Protein AF-A0A162RCT7-F1 (afdb_monomer)

Se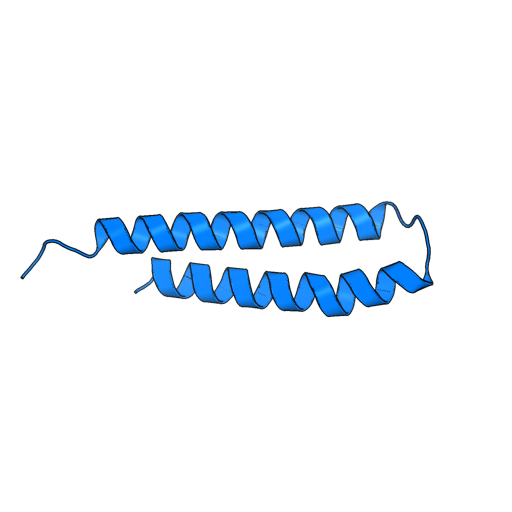condary structure (DSSP, 8-state):
--SSHHHHHHHHHHHHHHHHHHHHHHHHHHHT-S-HHHHHHIIIIIHHHHHHHHHHHHHHHH-

Mean predicted aligned error: 8.16 Å

Sequence (63 aa):
MKTNTAKRQFAGFLLMGIGAFIGFISCVLSLLNPIPELYNLILYGLTSVAIVVALIGLYLVLE

Radius of gyration: 14.9 Å; Cα contacts (8 Å, |Δi|>4): 62; chains: 1; bounding box: 37×11×44 Å

Foldseek 3Di:
DDPDLVVQLVVLVVQLVVLVVQLVVLVVVLVVCPDPVVNCCSVVPSNVVSVVSNVSSVVSNVD

pLDDT: mean 74.04, std 9.66, range [42.09, 86.62]

Structure (mmCIF, N/CA/C/O backbone):
data_AF-A0A162RCT7-F1
#
_entry.id   AF-A0A162RCT7-F1
#
loop_
_atom_site.group_PDB
_atom_site.id
_atom_site.type_symbol
_atom_site.label_atom_id
_atom_site.label_alt_id
_atom_site.label_comp_id
_atom_site.label_asym_id
_atom_site.label_entity_id
_atom_site.label_seq_id
_atom_site.pdbx_PDB_ins_code
_atom_site.Cartn_x
_atom_site.Cartn_y
_atom_site.Cartn_z
_atom_site.occupancy
_atom_site.B_iso_or_equiv
_atom_site.auth_seq_id
_atom_site.auth_comp_id
_atom_site.auth_asym_id
_atom_site.auth_atom_id
_atom_site.pdbx_PDB_model_num
ATOM 1 N N . MET A 1 1 ? -24.026 2.104 23.464 1.00 42.09 1 MET A N 1
ATOM 2 C CA . MET A 1 1 ? -23.136 1.024 22.984 1.00 42.09 1 MET A CA 1
ATOM 3 C C . MET A 1 1 ? -21.947 1.687 22.286 1.00 42.09 1 MET A C 1
ATOM 5 O O . MET A 1 1 ? -22.091 2.117 21.155 1.00 42.09 1 MET A O 1
ATOM 9 N N . LYS A 1 2 ? -20.845 1.956 23.002 1.00 50.56 2 LYS A N 1
ATOM 10 C CA . LYS A 1 2 ? -19.788 2.895 22.561 1.00 50.56 2 LYS A CA 1
ATOM 11 C C . LYS A 1 2 ? -18.398 2.358 22.913 1.00 50.56 2 LYS A C 1
ATOM 13 O O . LYS A 1 2 ? -17.730 2.937 23.752 1.00 50.56 2 LYS A O 1
ATOM 18 N N . THR A 1 3 ? -17.983 1.229 22.338 1.00 47.06 3 THR A N 1
ATOM 19 C CA . THR A 1 3 ? -16.681 0.611 22.674 1.00 47.06 3 THR A CA 1
ATOM 20 C C . THR A 1 3 ? -16.170 -0.368 21.604 1.00 47.06 3 THR A C 1
ATOM 22 O O . THR A 1 3 ? -15.759 -1.460 21.956 1.00 47.06 3 THR A O 1
ATOM 25 N N . ASN A 1 4 ? -16.176 -0.046 20.301 1.00 56.00 4 ASN A N 1
ATOM 26 C CA . ASN A 1 4 ? -15.459 -0.881 19.301 1.00 56.00 4 ASN A CA 1
ATOM 27 C C . ASN A 1 4 ? -14.982 -0.154 18.025 1.00 56.00 4 ASN A C 1
ATOM 29 O O . ASN A 1 4 ? -14.287 -0.758 17.214 1.00 56.00 4 ASN A O 1
ATOM 33 N N . THR A 1 5 ? -15.290 1.131 17.837 1.00 59.16 5 THR A N 1
ATOM 34 C CA . THR A 1 5 ? -14.951 1.854 16.596 1.00 59.16 5 THR A CA 1
ATOM 35 C C . THR A 1 5 ? -13.465 2.210 16.499 1.00 59.16 5 THR A C 1
ATOM 37 O O . THR A 1 5 ? -12.871 2.056 15.443 1.00 59.16 5 THR A O 1
ATOM 40 N N . ALA A 1 6 ? -12.806 2.555 17.615 1.00 64.00 6 ALA A N 1
ATOM 41 C CA . ALA A 1 6 ? -11.394 2.968 17.613 1.00 64.00 6 ALA A CA 1
ATOM 42 C C . ALA A 1 6 ? -10.429 1.878 17.104 1.00 64.00 6 ALA A C 1
ATOM 44 O O . ALA A 1 6 ? -9.470 2.174 16.397 1.00 64.00 6 ALA A O 1
ATOM 45 N N . LYS A 1 7 ? -10.700 0.603 17.419 1.00 66.25 7 LYS A N 1
ATOM 46 C CA . LYS A 1 7 ? -9.900 -0.528 16.916 1.00 66.25 7 LYS A CA 1
ATOM 47 C C . LYS A 1 7 ? -10.095 -0.738 15.411 1.00 66.25 7 LYS A C 1
ATOM 49 O O . LYS A 1 7 ? -9.150 -1.111 14.725 1.00 66.25 7 LYS A O 1
ATOM 54 N N . ARG A 1 8 ? -11.306 -0.478 14.903 1.00 68.56 8 ARG A N 1
ATOM 55 C CA . ARG A 1 8 ? -11.647 -0.596 13.476 1.00 68.56 8 ARG A CA 1
ATOM 56 C C . ARG A 1 8 ? -11.067 0.564 12.669 1.00 68.56 8 ARG A C 1
ATOM 58 O O . ARG A 1 8 ? -10.421 0.304 11.665 1.00 68.56 8 ARG A O 1
ATOM 65 N N . GLN A 1 9 ? -11.144 1.791 13.183 1.00 70.75 9 GLN A N 1
ATOM 66 C CA . GLN A 1 9 ? -10.463 2.953 12.604 1.00 70.75 9 GLN A CA 1
ATOM 67 C C . GLN A 1 9 ? -8.947 2.747 12.507 1.00 70.75 9 GLN A C 1
ATOM 69 O O . GLN A 1 9 ? -8.351 3.078 11.489 1.00 70.75 9 GLN A O 1
ATOM 74 N N . PHE A 1 10 ? -8.313 2.167 13.534 1.00 77.88 10 PHE A N 1
ATOM 75 C CA . PHE A 1 10 ? -6.872 1.892 13.499 1.00 77.88 10 PHE A CA 1
ATOM 76 C C . PHE A 1 10 ? -6.514 0.809 12.471 1.00 77.88 10 PHE A C 1
ATOM 78 O O . PHE A 1 10 ? -5.517 0.933 11.762 1.00 77.88 10 PHE A O 1
ATOM 85 N N . ALA A 1 11 ? -7.351 -0.228 12.343 1.00 76.88 11 ALA A N 1
ATOM 86 C CA . ALA A 1 11 ? -7.201 -1.243 11.302 1.00 76.88 11 ALA A CA 1
ATOM 87 C C . ALA A 1 11 ? -7.382 -0.648 9.895 1.00 76.88 11 ALA A C 1
ATOM 89 O O . ALA A 1 11 ? -6.574 -0.930 9.013 1.00 76.88 11 ALA A O 1
ATOM 90 N N . GLY A 1 12 ? -8.379 0.221 9.702 1.00 76.06 12 GLY A N 1
ATOM 91 C CA . GLY A 1 12 ? -8.591 0.965 8.461 1.00 76.06 12 GLY A CA 1
ATOM 92 C C . GLY A 1 12 ? -7.413 1.873 8.115 1.00 76.06 12 GLY A C 1
ATOM 93 O O . GLY A 1 12 ? -6.963 1.884 6.974 1.00 76.06 12 GLY A O 1
ATOM 94 N N . PHE A 1 13 ? -6.846 2.563 9.108 1.00 80.50 13 PHE A N 1
ATOM 95 C CA . PHE A 1 13 ? -5.692 3.444 8.923 1.00 80.50 13 PHE A CA 1
ATOM 96 C C . PHE A 1 13 ? -4.440 2.663 8.509 1.00 80.50 13 PHE A C 1
ATOM 98 O O . PHE A 1 13 ? -3.708 3.089 7.617 1.00 80.50 13 PHE A O 1
ATOM 105 N N . LEU A 1 14 ? -4.221 1.484 9.103 1.00 83.38 14 LEU A N 1
ATOM 106 C CA . LEU A 1 14 ? -3.133 0.587 8.714 1.00 83.38 14 LEU A CA 1
ATOM 107 C C . LEU A 1 14 ? -3.307 0.098 7.267 1.00 83.38 14 LEU A C 1
ATOM 109 O O . LEU A 1 14 ? -2.359 0.113 6.487 1.00 83.38 14 LEU A O 1
ATOM 113 N N . LEU A 1 15 ? -4.528 -0.295 6.897 1.00 79.75 15 LEU A N 1
ATOM 114 C CA . LEU A 1 15 ? -4.864 -0.810 5.566 1.00 79.75 15 LEU A CA 1
ATOM 115 C C . LEU A 1 15 ? -4.746 0.287 4.494 1.00 79.75 15 LEU A C 1
ATOM 117 O O . LEU A 1 15 ? -4.184 0.055 3.424 1.00 79.75 15 LEU A O 1
ATOM 121 N N . MET A 1 16 ? -5.179 1.505 4.822 1.00 83.00 16 MET A N 1
ATOM 122 C CA . MET A 1 16 ? -5.008 2.696 3.992 1.00 83.00 16 MET A CA 1
ATOM 123 C C . MET A 1 16 ? -3.525 3.056 3.825 1.00 83.00 16 MET A C 1
ATOM 125 O O . MET A 1 16 ? -3.088 3.341 2.712 1.00 83.00 16 MET A O 1
ATOM 129 N N . GLY A 1 17 ? -2.734 2.982 4.902 1.00 84.94 17 GLY A N 1
ATOM 130 C CA . GLY A 1 17 ? -1.288 3.203 4.863 1.00 84.94 17 GLY A CA 1
ATOM 131 C C . GLY A 1 17 ? -0.562 2.191 3.976 1.00 84.94 17 GLY A C 1
ATOM 132 O O . GLY A 1 17 ? 0.267 2.582 3.158 1.00 84.94 17 GLY A O 1
ATOM 133 N N . ILE A 1 18 ? -0.917 0.907 4.069 1.00 85.94 18 ILE A N 1
ATOM 134 C CA . ILE A 1 18 ? -0.358 -0.153 3.216 1.00 85.94 18 ILE A CA 1
ATOM 135 C C . ILE A 1 18 ? -0.746 0.071 1.746 1.00 85.94 18 ILE A C 1
ATOM 137 O O . ILE A 1 18 ? 0.120 0.004 0.874 1.00 85.94 18 ILE A O 1
ATOM 141 N N . GLY A 1 19 ? -2.013 0.396 1.462 1.00 81.50 19 GLY A N 1
ATOM 142 C CA . GLY A 1 19 ? -2.479 0.712 0.107 1.00 81.50 19 GLY A CA 1
ATOM 143 C C . GLY A 1 19 ? -1.759 1.922 -0.500 1.00 81.50 19 GLY A C 1
ATOM 144 O O . GLY A 1 19 ? -1.294 1.863 -1.638 1.00 81.50 19 GLY A O 1
ATOM 145 N N . ALA A 1 20 ? -1.582 2.987 0.287 1.00 81.25 20 ALA A N 1
ATOM 146 C CA . ALA A 1 20 ? -0.846 4.179 -0.124 1.00 81.25 20 ALA A CA 1
ATOM 147 C C . ALA A 1 20 ? 0.645 3.888 -0.365 1.00 81.25 20 ALA A C 1
ATOM 149 O O . ALA A 1 20 ? 1.213 4.379 -1.339 1.00 81.25 20 ALA A O 1
ATOM 150 N N . PHE A 1 21 ? 1.273 3.057 0.471 1.00 86.62 21 PHE A N 1
ATOM 15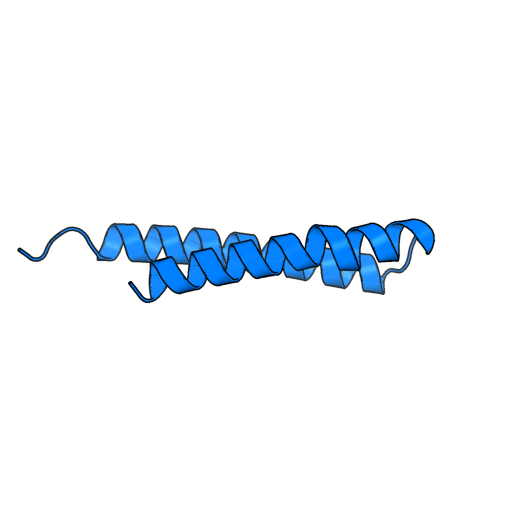1 C CA . PHE A 1 21 ? 2.684 2.693 0.326 1.00 86.62 21 PHE A CA 1
ATOM 152 C C . PHE A 1 21 ? 2.930 1.824 -0.915 1.00 86.62 21 PHE A C 1
ATOM 154 O O . PHE A 1 21 ? 3.868 2.073 -1.670 1.00 86.62 21 PHE A O 1
ATOM 161 N N . ILE A 1 22 ? 2.051 0.851 -1.178 1.00 82.88 22 ILE A N 1
ATOM 162 C CA . ILE A 1 22 ? 2.098 0.021 -2.391 1.00 82.88 22 ILE A CA 1
ATOM 163 C C . ILE A 1 22 ? 1.882 0.883 -3.641 1.00 82.88 22 ILE A C 1
ATOM 165 O O . ILE A 1 22 ? 2.628 0.747 -4.611 1.00 82.88 22 ILE A O 1
ATOM 169 N N . GLY A 1 23 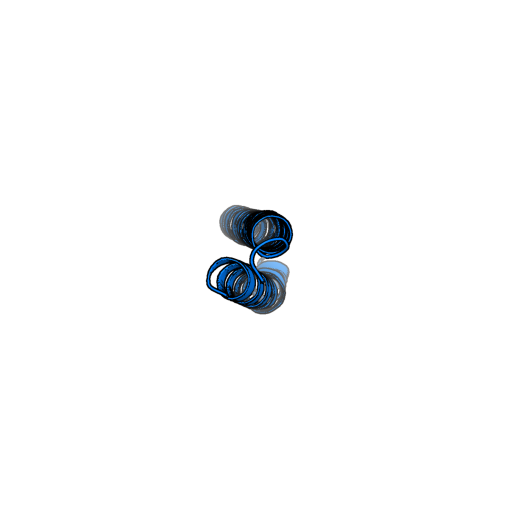? 0.917 1.808 -3.612 1.00 81.25 23 GLY A N 1
ATOM 170 C CA . GLY A 1 23 ? 0.687 2.756 -4.705 1.00 81.25 23 GLY A CA 1
ATOM 171 C C . GLY A 1 23 ? 1.881 3.684 -4.946 1.00 81.25 23 GLY A C 1
ATOM 172 O O . GLY A 1 23 ? 2.260 3.917 -6.094 1.00 81.25 23 GLY A O 1
ATOM 173 N N . PHE A 1 24 ? 2.530 4.154 -3.878 1.00 81.75 24 PHE A N 1
ATOM 174 C CA . PHE A 1 24 ? 3.732 4.981 -3.965 1.00 81.75 24 PHE A CA 1
ATOM 175 C C . PHE A 1 24 ? 4.905 4.217 -4.589 1.00 81.75 24 PHE A C 1
ATOM 177 O O . PHE A 1 24 ? 5.532 4.722 -5.519 1.00 81.75 24 PHE A O 1
ATOM 184 N N . ILE A 1 25 ? 5.154 2.977 -4.150 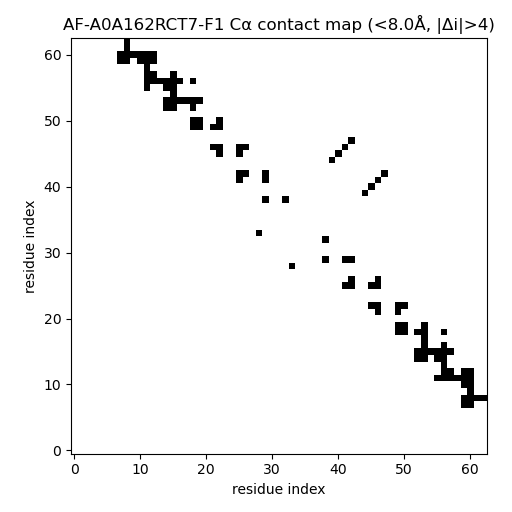1.00 83.44 25 ILE A N 1
ATOM 185 C CA . ILE A 1 25 ? 6.174 2.109 -4.755 1.00 83.44 25 ILE A CA 1
ATOM 186 C C . ILE A 1 25 ? 5.858 1.864 -6.233 1.00 83.44 25 ILE A C 1
ATOM 188 O O . ILE A 1 25 ? 6.753 2.003 -7.060 1.00 83.44 25 ILE A O 1
ATOM 192 N N . SER A 1 26 ? 4.600 1.575 -6.581 1.00 78.25 26 SER A N 1
ATOM 193 C CA . SER A 1 26 ? 4.155 1.390 -7.971 1.00 78.25 26 SER A CA 1
ATOM 194 C C . SER A 1 26 ? 4.470 2.618 -8.840 1.00 78.25 26 SER A C 1
ATOM 196 O O . SER A 1 26 ? 4.976 2.493 -9.958 1.00 78.25 26 SER A O 1
ATOM 198 N N . CYS A 1 27 ? 4.251 3.818 -8.296 1.00 75.81 27 CYS A N 1
ATOM 199 C CA . CYS A 1 27 ? 4.513 5.085 -8.974 1.00 75.81 27 CYS A CA 1
ATOM 200 C C . CYS A 1 27 ? 6.021 5.355 -9.148 1.00 75.81 27 CYS A C 1
ATOM 202 O O . CYS A 1 27 ? 6.468 5.710 -10.238 1.00 75.81 27 CYS A O 1
ATOM 204 N N . VAL A 1 28 ? 6.826 5.111 -8.107 1.00 81.25 28 VAL A N 1
ATOM 205 C CA . VAL A 1 28 ? 8.292 5.256 -8.159 1.00 81.25 28 VAL A CA 1
ATOM 206 C C . VAL A 1 28 ? 8.917 4.252 -9.131 1.00 81.25 28 VAL A C 1
ATOM 208 O O . VAL A 1 28 ? 9.781 4.623 -9.924 1.00 81.25 28 VAL A O 1
ATOM 211 N N . LEU A 1 29 ? 8.461 2.997 -9.119 1.00 73.31 29 LEU A N 1
ATOM 212 C CA . LEU A 1 29 ? 8.964 1.947 -10.010 1.00 73.31 29 LEU A CA 1
ATOM 213 C C . LEU A 1 29 ? 8.625 2.239 -11.476 1.00 73.31 29 LEU A C 1
ATOM 215 O O . LEU A 1 29 ? 9.429 1.978 -12.368 1.00 73.31 29 LEU A O 1
ATOM 219 N N . SER A 1 30 ? 7.461 2.842 -11.706 1.00 70.25 30 SER A N 1
ATOM 220 C CA . SER A 1 30 ? 7.048 3.325 -13.019 1.00 70.25 30 SER A CA 1
ATOM 221 C C . SER A 1 30 ? 7.918 4.499 -13.484 1.00 70.25 30 SER A C 1
ATOM 223 O O . SER A 1 30 ? 8.397 4.498 -14.615 1.00 70.25 30 SER A O 1
ATOM 225 N N . LEU A 1 31 ? 8.210 5.469 -12.609 1.00 72.00 31 LEU A N 1
ATOM 226 C CA . LEU A 1 31 ? 9.089 6.604 -12.927 1.00 72.00 31 LEU A CA 1
ATOM 227 C C . LEU A 1 31 ? 10.536 6.195 -13.230 1.00 72.00 31 LEU A C 1
ATOM 229 O O . LEU A 1 31 ? 11.153 6.779 -14.117 1.00 72.00 31 LEU A O 1
ATOM 233 N N . LEU A 1 32 ? 11.069 5.189 -12.529 1.00 74.50 32 LEU A N 1
ATOM 234 C CA . LEU A 1 32 ? 12.416 4.654 -12.771 1.00 74.50 32 LEU A CA 1
ATOM 235 C C . LEU A 1 32 ? 12.542 3.929 -14.122 1.00 74.50 32 LEU A C 1
ATOM 237 O O . LEU A 1 32 ? 13.659 3.669 -14.561 1.00 74.50 32 LEU A O 1
ATOM 241 N N . ASN A 1 33 ? 11.410 3.622 -14.767 1.00 64.94 33 ASN A N 1
ATOM 242 C CA . ASN A 1 33 ? 11.282 3.108 -16.131 1.00 64.94 33 ASN A CA 1
ATOM 243 C C . ASN A 1 33 ? 12.337 2.047 -16.529 1.00 64.94 33 ASN A C 1
ATOM 245 O O . ASN A 1 33 ? 13.020 2.202 -17.542 1.00 64.94 33 ASN A O 1
ATOM 249 N N . PRO A 1 34 ? 12.509 0.965 -15.740 1.00 65.12 34 PRO A N 1
ATOM 250 C CA . PRO A 1 34 ? 13.531 -0.032 -16.038 1.00 65.12 34 PRO A CA 1
ATOM 251 C C . PRO A 1 34 ? 13.202 -0.843 -17.304 1.00 65.12 34 PRO A C 1
ATOM 253 O O . PRO A 1 34 ? 14.121 -1.254 -18.008 1.00 65.12 34 PRO A O 1
ATOM 256 N N . ILE A 1 35 ? 11.912 -1.093 -17.595 1.00 62.84 35 ILE A N 1
ATOM 257 C CA . ILE A 1 35 ? 11.426 -1.910 -18.725 1.00 62.84 35 ILE A CA 1
ATOM 258 C C . ILE A 1 35 ? 10.031 -1.398 -19.175 1.00 62.84 35 ILE A C 1
ATOM 260 O O . ILE A 1 35 ? 9.099 -1.425 -18.366 1.00 62.84 35 ILE A O 1
ATOM 264 N N . PRO A 1 36 ? 9.828 -1.000 -20.449 1.00 64.81 36 PRO A N 1
ATOM 265 C CA . PRO A 1 36 ? 8.582 -0.375 -20.928 1.00 64.81 36 PRO A CA 1
ATOM 266 C C . PRO A 1 36 ? 7.356 -1.309 -20.947 1.00 64.81 36 PRO A C 1
ATOM 268 O O . PRO A 1 36 ? 6.229 -0.856 -20.772 1.00 64.81 36 PRO A O 1
ATOM 271 N N . GLU A 1 37 ? 7.553 -2.619 -21.101 1.00 66.12 37 GLU A N 1
ATOM 272 C CA . GLU A 1 37 ? 6.478 -3.628 -21.026 1.00 66.12 37 GLU A CA 1
ATOM 273 C C . GLU A 1 37 ? 5.942 -3.803 -19.594 1.00 66.12 37 GLU A C 1
ATOM 275 O O . GLU A 1 37 ? 4.739 -3.941 -19.368 1.00 66.12 37 GLU A O 1
ATOM 280 N N . LEU A 1 38 ? 6.831 -3.739 -18.597 1.00 63.91 38 LEU A N 1
ATOM 281 C CA . LEU A 1 38 ? 6.465 -3.906 -17.191 1.00 63.91 38 LEU A CA 1
ATOM 282 C C . LEU A 1 38 ? 5.776 -2.650 -16.635 1.00 63.91 38 LEU A C 1
ATOM 284 O O . LEU A 1 38 ? 4.949 -2.753 -15.730 1.00 63.91 38 LEU A O 1
ATOM 288 N N . TYR A 1 39 ? 6.063 -1.484 -17.226 1.00 66.19 39 TYR A N 1
ATOM 289 C CA . TYR A 1 39 ? 5.421 -0.211 -16.903 1.00 66.19 39 TYR A CA 1
ATOM 290 C C . TYR A 1 39 ? 3.898 -0.307 -17.021 1.00 66.19 39 TYR A C 1
ATOM 292 O O . TYR A 1 39 ? 3.200 0.001 -16.064 1.00 66.19 39 TYR A O 1
ATOM 300 N N . ASN A 1 40 ? 3.362 -0.816 -18.135 1.00 66.94 40 ASN A N 1
ATOM 301 C CA . ASN A 1 40 ? 1.910 -0.931 -18.311 1.00 66.94 40 ASN A CA 1
ATOM 302 C C . ASN A 1 40 ? 1.271 -1.915 -17.321 1.00 66.94 40 ASN A C 1
ATOM 304 O O . ASN A 1 40 ? 0.190 -1.648 -16.799 1.00 66.94 40 ASN A O 1
ATOM 308 N N . LEU A 1 41 ? 1.943 -3.027 -17.012 1.00 71.88 41 LEU A N 1
ATOM 309 C CA . LEU A 1 41 ? 1.434 -4.019 -16.063 1.00 71.88 41 LEU A CA 1
ATOM 310 C C . LEU A 1 41 ? 1.389 -3.467 -14.626 1.00 71.88 41 LEU A C 1
ATOM 312 O O . LEU A 1 41 ? 0.425 -3.692 -13.894 1.00 71.88 41 LEU A O 1
ATOM 316 N N . ILE A 1 42 ? 2.415 -2.718 -14.224 1.00 72.62 42 ILE A N 1
ATOM 317 C CA . ILE A 1 42 ? 2.508 -2.106 -12.895 1.00 72.62 42 ILE A CA 1
ATOM 318 C C . ILE A 1 42 ? 1.557 -0.907 -12.795 1.00 72.62 42 ILE A C 1
ATOM 320 O O . ILE A 1 42 ? 0.767 -0.819 -11.852 1.00 72.62 42 ILE A O 1
ATOM 324 N N . LEU A 1 43 ? 1.561 -0.014 -13.790 1.00 70.00 43 LEU A N 1
ATOM 325 C CA . LEU A 1 43 ? 0.716 1.175 -13.783 1.00 70.00 43 LEU A CA 1
ATOM 326 C C . LEU A 1 43 ? -0.768 0.801 -13.843 1.00 70.00 43 LEU A C 1
ATOM 328 O O . LEU A 1 43 ? -1.557 1.341 -13.079 1.00 70.00 43 LEU A O 1
ATOM 332 N N . TYR A 1 44 ? -1.150 -0.151 -14.693 1.00 71.56 44 TYR A N 1
ATOM 333 C CA . TYR A 1 44 ? -2.557 -0.498 -14.893 1.00 71.56 44 TYR A CA 1
ATOM 334 C C . TYR A 1 44 ? -3.042 -1.613 -13.961 1.00 71.56 44 TYR A C 1
ATOM 336 O O . TYR A 1 44 ? -4.188 -1.589 -13.521 1.00 71.56 44 TYR A O 1
ATOM 344 N N . GLY A 1 45 ? -2.192 -2.583 -13.624 1.00 77.56 45 GLY A N 1
ATOM 345 C CA . GLY A 1 45 ? -2.540 -3.671 -12.710 1.00 77.56 45 GLY A CA 1
ATOM 346 C C . GLY A 1 45 ? -2.342 -3.272 -11.252 1.00 77.56 45 GLY A C 1
ATOM 347 O O . GLY A 1 45 ? -3.303 -3.155 -10.491 1.00 77.56 45 GLY A O 1
ATOM 348 N N . LEU A 1 46 ? -1.089 -3.035 -10.859 1.00 77.62 46 LEU A N 1
ATOM 349 C CA . LEU A 1 46 ? -0.727 -2.832 -9.455 1.00 77.62 46 LEU A CA 1
ATOM 350 C C . LEU A 1 46 ? -1.280 -1.514 -8.893 1.00 77.62 46 LEU A C 1
ATOM 352 O O . LEU A 1 46 ? -1.784 -1.495 -7.771 1.00 77.62 46 LEU A O 1
ATOM 356 N N . THR A 1 47 ? -1.254 -0.431 -9.671 1.00 81.44 47 THR A N 1
ATOM 357 C CA . THR A 1 47 ? -1.767 0.876 -9.216 1.00 81.44 47 THR A CA 1
ATOM 358 C C . THR A 1 47 ? -3.285 0.877 -9.076 1.00 81.44 47 THR A C 1
ATOM 360 O O . THR A 1 47 ? -3.799 1.398 -8.091 1.00 81.44 47 THR A O 1
ATOM 363 N N . SER A 1 48 ? -4.016 0.239 -9.994 1.00 82.38 48 SER A N 1
ATOM 364 C CA . SER A 1 48 ? -5.474 0.089 -9.876 1.00 82.38 48 SER A CA 1
ATOM 365 C C . SER A 1 48 ? -5.855 -0.686 -8.616 1.00 82.38 48 SER A C 1
ATOM 367 O O . SER A 1 48 ? -6.732 -0.260 -7.864 1.00 82.38 48 SER A O 1
ATOM 369 N N . VAL A 1 49 ? -5.144 -1.783 -8.329 1.00 83.44 49 VAL A N 1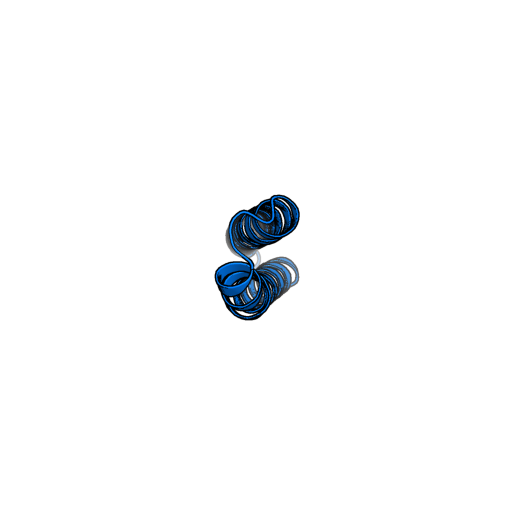
ATOM 370 C CA . VAL A 1 49 ? -5.331 -2.549 -7.088 1.00 83.44 49 VAL A CA 1
ATOM 371 C C . VAL A 1 49 ? -4.975 -1.702 -5.863 1.00 83.44 49 VAL A C 1
ATOM 373 O O . VAL A 1 49 ? -5.733 -1.691 -4.895 1.00 83.44 4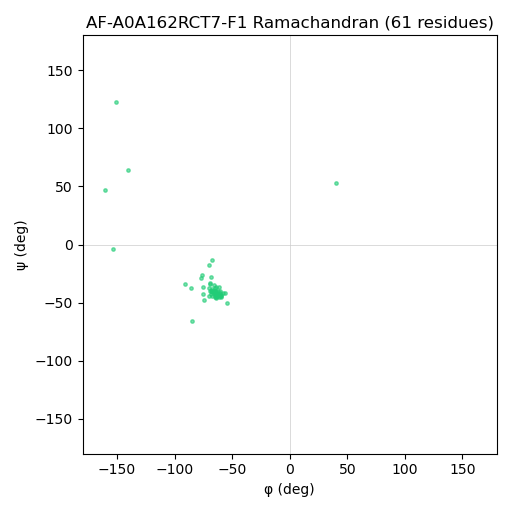9 VAL A O 1
ATOM 376 N N . ALA A 1 50 ? -3.878 -0.942 -5.904 1.00 80.81 50 ALA A N 1
ATOM 377 C CA . ALA A 1 50 ? -3.479 -0.060 -4.810 1.00 80.81 50 ALA A CA 1
ATOM 378 C C . ALA A 1 50 ? -4.538 1.014 -4.508 1.00 80.81 50 ALA A C 1
ATOM 380 O O . ALA A 1 50 ? -4.833 1.266 -3.340 1.00 80.81 50 ALA A O 1
ATOM 381 N N . ILE A 1 51 ? -5.158 1.596 -5.541 1.00 83.31 51 ILE A N 1
ATOM 382 C CA . ILE A 1 51 ? -6.245 2.575 -5.397 1.00 83.31 51 ILE A CA 1
ATOM 383 C C . ILE A 1 51 ? -7.471 1.927 -4.747 1.00 83.31 51 ILE A C 1
ATOM 385 O O . ILE A 1 51 ? -8.034 2.497 -3.815 1.00 83.31 51 ILE A O 1
ATOM 389 N N . VAL A 1 52 ? -7.867 0.727 -5.182 1.00 86.56 52 VAL A N 1
ATOM 390 C CA . VAL A 1 52 ? -8.999 0.001 -4.581 1.00 86.56 52 VAL A CA 1
ATOM 391 C C . VAL A 1 52 ? -8.726 -0.308 -3.108 1.00 86.56 52 VAL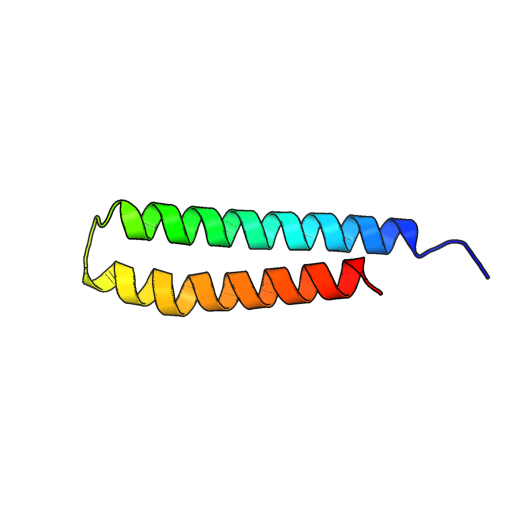 A C 1
ATOM 393 O O . VAL A 1 52 ? -9.578 -0.055 -2.260 1.00 86.56 52 VAL A O 1
ATOM 396 N N . VAL A 1 53 ? -7.524 -0.784 -2.777 1.00 83.19 53 VAL A N 1
ATOM 397 C CA . VAL A 1 53 ? -7.120 -1.066 -1.390 1.00 83.19 53 VAL A CA 1
ATOM 398 C C . VAL A 1 53 ? -7.093 0.215 -0.547 1.00 83.19 53 VAL A C 1
ATOM 400 O O . VAL A 1 53 ? -7.563 0.205 0.591 1.00 83.19 53 VAL A O 1
ATOM 403 N N . ALA A 1 54 ? -6.615 1.331 -1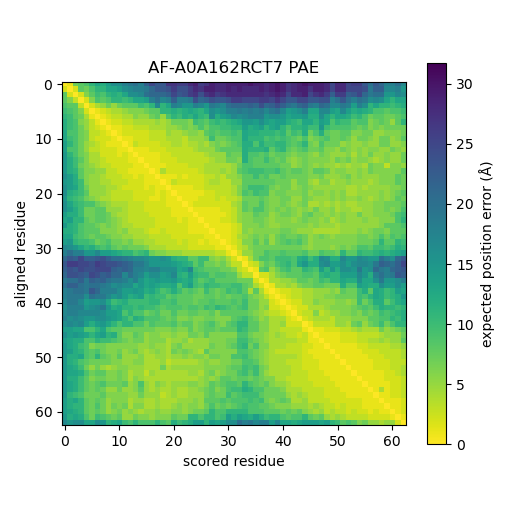.101 1.00 82.06 54 ALA A N 1
ATOM 404 C CA . ALA A 1 54 ? -6.620 2.626 -0.426 1.00 82.06 54 ALA A CA 1
ATOM 405 C C . ALA A 1 54 ? -8.044 3.156 -0.184 1.00 82.06 54 ALA A C 1
ATOM 407 O O . ALA A 1 54 ? -8.321 3.662 0.902 1.00 82.06 54 ALA A O 1
ATOM 408 N N . LEU A 1 55 ? -8.959 2.999 -1.148 1.00 83.38 55 LEU A N 1
ATOM 409 C CA . LEU A 1 55 ? -10.369 3.385 -1.009 1.00 83.38 55 LEU A CA 1
ATOM 410 C C . LEU A 1 55 ? -11.107 2.513 0.012 1.00 83.38 55 LEU A C 1
ATOM 412 O O . LEU A 1 55 ? -11.880 3.040 0.808 1.00 83.38 55 LEU A O 1
ATOM 416 N N . ILE A 1 56 ? -10.836 1.204 0.039 1.00 82.31 56 ILE A N 1
ATOM 417 C CA . ILE A 1 56 ? -11.372 0.292 1.062 1.00 82.31 56 ILE A CA 1
ATOM 418 C C . ILE A 1 56 ? -10.843 0.680 2.448 1.00 82.31 56 ILE A C 1
ATOM 420 O O . ILE A 1 56 ? -11.616 0.746 3.401 1.00 82.31 56 ILE A O 1
ATOM 424 N N . GLY A 1 57 ? -9.545 0.978 2.563 1.00 75.75 57 GLY A N 1
ATOM 425 C CA . GLY A 1 57 ? -8.947 1.474 3.802 1.00 75.75 57 GLY A CA 1
ATOM 426 C C . GLY A 1 57 ? -9.585 2.785 4.265 1.00 75.75 57 GLY A C 1
ATOM 427 O O . GLY A 1 57 ? -9.951 2.903 5.430 1.00 75.75 57 GLY A O 1
ATOM 428 N N . LEU A 1 58 ? -9.793 3.732 3.347 1.00 76.19 58 LEU A N 1
ATOM 429 C CA . LEU A 1 58 ? -10.446 5.011 3.628 1.00 76.19 58 LEU A CA 1
ATOM 430 C C . LEU A 1 58 ? -11.905 4.831 4.073 1.00 76.19 58 LEU A C 1
ATOM 432 O O . LEU A 1 58 ? -12.327 5.476 5.029 1.00 76.19 58 LEU A O 1
ATOM 436 N N . TYR A 1 59 ? -12.655 3.933 3.429 1.00 78.50 59 TYR A N 1
ATOM 437 C CA . TYR A 1 59 ? -14.025 3.594 3.821 1.00 78.50 59 TYR A CA 1
ATOM 438 C C . TYR A 1 59 ? -14.075 3.052 5.257 1.00 78.50 59 TYR A C 1
ATOM 440 O O . TYR A 1 59 ? -14.880 3.504 6.060 1.00 78.50 59 TYR A O 1
ATOM 448 N N . LEU A 1 60 ? -13.142 2.167 5.617 1.00 74.94 60 LEU A N 1
ATOM 449 C CA . LEU A 1 60 ? -13.041 1.588 6.961 1.00 74.94 60 LEU A CA 1
ATOM 450 C C . LEU A 1 60 ? -12.572 2.581 8.042 1.00 74.94 60 LEU A C 1
ATOM 452 O O . LEU A 1 60 ? -12.691 2.294 9.231 1.00 74.94 60 LEU A O 1
ATOM 456 N N . VAL A 1 61 ? -11.966 3.702 7.637 1.00 74.56 61 VAL A N 1
ATOM 457 C CA . VAL A 1 61 ? -11.600 4.814 8.528 1.00 74.56 61 VAL A CA 1
ATOM 458 C C . VAL A 1 61 ? -12.773 5.775 8.719 1.00 74.56 61 VAL A C 1
ATOM 460 O O . VAL A 1 61 ? -12.914 6.327 9.811 1.00 74.56 61 VAL A O 1
ATOM 463 N N . LEU A 1 62 ? -13.566 6.011 7.667 1.00 74.06 62 LEU A N 1
ATOM 464 C CA . LEU A 1 62 ? -14.736 6.893 7.711 1.00 74.06 62 LEU A CA 1
ATOM 465 C C . LEU A 1 62 ? -15.954 6.254 8.396 1.00 74.06 62 LEU A C 1
ATOM 467 O O . LEU A 1 62 ? -16.770 6.992 8.947 1.00 74.06 62 LEU A O 1
ATOM 471 N N . GLU A 1 63 ? -16.079 4.926 8.337 1.00 62.53 63 GLU A N 1
ATOM 472 C CA . GLU A 1 63 ? -17.148 4.133 8.968 1.00 62.53 63 GLU A CA 1
ATOM 473 C C . GLU A 1 63 ? -16.828 3.703 10.412 1.00 62.53 63 GLU A C 1
ATOM 475 O O . GLU A 1 63 ? -17.687 3.917 11.301 1.00 62.53 63 GLU A O 1
#

Solvent-accessible surface area (backbone atoms only — not compar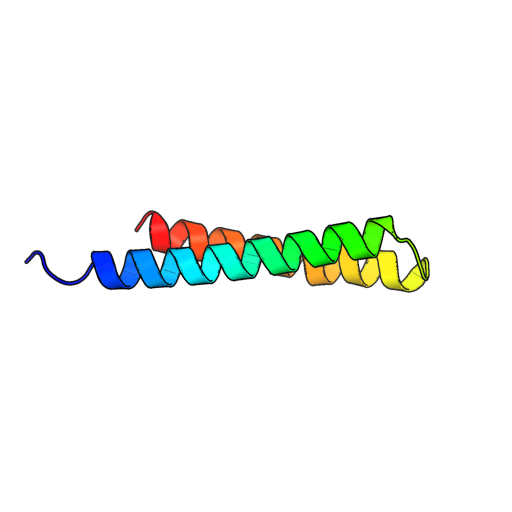able to full-atom values): 3302 Å² total; per-residue (Å²): 142,91,87,65,61,71,65,44,30,51,51,12,48,52,42,22,50,51,15,48,50,53,31,48,51,38,51,53,57,45,72,67,57,85,47,81,74,56,35,56,50,36,55,62,48,51,30,49,51,18,50,53,41,25,50,53,11,47,49,40,48,77,104

Nearest PDB structures (foldseek):
  2f1m-assembly2_D  TM=8.214E-01  e=5.488E+00  Escherichia coli